Protein AF-A0A093EX57-F1 (afdb_monomer_lite)

Radius of gyration: 15.68 Å; chains: 1; bounding box: 37×17×46 Å

pLDDT: mean 92.08, std 8.83, range [59.91, 98.62]

Organism: Tyto alba (NCBI:txid56313)

Foldseek 3Di:
DVQVVVLVVLCVVQQPQQAPVVLVVLVVVVVVDPDDHVVSSVVSSVNNVVNNVCCVPCVVVVVVVVVVVVD

Structure (mmCIF, N/CA/C/O backbone):
data_AF-A0A093EX57-F1
#
_entry.id   AF-A0A093EX57-F1
#
loop_
_atom_site.group_PDB
_atom_site.id
_atom_site.type_symbol
_atom_site.label_atom_id
_atom_site.label_alt_id
_atom_site.label_comp_id
_atom_site.label_asym_id
_atom_site.label_entity_id
_atom_site.label_seq_id
_atom_site.pdbx_PDB_ins_code
_atom_site.Cartn_x
_atom_site.Cartn_y
_atom_site.Cartn_z
_atom_site.occupancy
_atom_site.B_iso_or_equiv
_atom_site.auth_seq_id
_atom_site.auth_comp_id
_atom_site.auth_asym_id
_atom_site.auth_atom_id
_atom_site.pdbx_PDB_model_num
ATOM 1 N N . GLU A 1 1 ? 1.119 8.806 -25.246 1.00 62.22 1 GLU A N 1
ATOM 2 C CA . GLU A 1 1 ? -0.068 8.110 -24.692 1.00 62.22 1 GLU A CA 1
ATOM 3 C C . GLU A 1 1 ? 0.276 6.896 -23.823 1.00 62.22 1 GLU A C 1
ATOM 5 O O . GLU A 1 1 ? -0.203 6.845 -22.698 1.00 62.22 1 GLU A O 1
ATOM 10 N N . ALA A 1 2 ? 1.148 5.973 -24.256 1.00 72.50 2 ALA A N 1
ATOM 11 C CA . ALA A 1 2 ? 1.470 4.744 -23.505 1.00 72.50 2 ALA A CA 1
ATOM 12 C C . ALA A 1 2 ? 1.973 4.958 -22.055 1.00 72.50 2 ALA A C 1
ATOM 14 O O . ALA A 1 2 ? 1.477 4.317 -21.136 1.00 72.50 2 ALA A O 1
ATOM 15 N N . LEU A 1 3 ? 2.893 5.903 -21.816 1.00 74.25 3 LEU A N 1
ATOM 16 C CA . LEU A 1 3 ? 3.394 6.205 -20.460 1.00 74.25 3 LEU A CA 1
ATOM 17 C C . LEU A 1 3 ? 2.297 6.732 -19.520 1.00 74.25 3 LEU A C 1
ATOM 19 O O . LEU A 1 3 ? 2.254 6.380 -18.344 1.00 74.25 3 LEU A O 1
ATOM 23 N N . PHE A 1 4 ? 1.382 7.550 -20.045 1.00 75.06 4 PHE A N 1
ATOM 24 C CA . PHE A 1 4 ? 0.248 8.068 -19.283 1.00 75.06 4 PHE A CA 1
ATOM 25 C C . PHE A 1 4 ? -0.743 6.949 -18.934 1.00 75.06 4 PHE A C 1
ATOM 27 O O . PHE A 1 4 ? -1.178 6.852 -17.787 1.00 75.06 4 PHE A O 1
ATOM 34 N N . MET A 1 5 ? -1.037 6.054 -19.880 1.00 85.31 5 MET A N 1
ATOM 35 C CA . MET A 1 5 ? -1.879 4.880 -19.623 1.00 85.31 5 MET A CA 1
ATOM 36 C C . MET A 1 5 ? -1.258 3.934 -18.587 1.00 85.31 5 MET A C 1
ATOM 38 O O . MET A 1 5 ? -1.963 3.490 -17.682 1.00 85.31 5 MET A O 1
ATOM 42 N N . ASN A 1 6 ? 0.061 3.717 -18.635 1.00 84.62 6 ASN A N 1
ATOM 43 C CA . ASN A 1 6 ? 0.777 2.941 -17.618 1.00 84.62 6 ASN A CA 1
ATOM 44 C C . ASN A 1 6 ? 0.652 3.572 -16.228 1.00 84.62 6 ASN A C 1
ATOM 46 O O . ASN A 1 6 ? 0.404 2.865 -15.257 1.00 84.62 6 ASN A O 1
ATOM 50 N N . SER A 1 7 ? 0.760 4.901 -16.127 1.00 86.62 7 SER A N 1
ATOM 51 C CA . SER A 1 7 ? 0.610 5.590 -14.840 1.00 86.62 7 SER A CA 1
ATOM 52 C C . SER A 1 7 ? -0.779 5.395 -14.220 1.00 86.62 7 SER A C 1
ATOM 54 O O . SER A 1 7 ? -0.881 5.139 -13.021 1.00 86.62 7 SER A O 1
ATOM 56 N N . LYS A 1 8 ? -1.845 5.441 -15.035 1.00 91.56 8 LYS A N 1
ATOM 57 C CA . LYS A 1 8 ? -3.219 5.183 -14.581 1.00 91.56 8 LYS A CA 1
ATOM 58 C C . LYS A 1 8 ? -3.417 3.740 -14.142 1.00 91.56 8 LYS A C 1
ATOM 60 O O . LYS A 1 8 ? -4.032 3.518 -13.105 1.00 91.56 8 LYS A O 1
ATOM 65 N N . LEU A 1 9 ? -2.887 2.784 -14.905 1.00 92.12 9 LEU A N 1
ATOM 66 C CA . LEU A 1 9 ? -2.972 1.370 -14.555 1.00 92.12 9 LEU A CA 1
ATOM 67 C C . LEU A 1 9 ? -2.267 1.097 -13.224 1.00 92.12 9 LEU A C 1
ATOM 69 O O . LEU A 1 9 ? -2.883 0.535 -12.328 1.00 92.12 9 LEU A O 1
ATOM 73 N N . ILE A 1 10 ? -1.017 1.554 -13.074 1.00 93.19 10 ILE A N 1
ATOM 74 C CA . ILE A 1 10 ? -0.238 1.389 -11.838 1.00 93.19 10 ILE A CA 1
ATOM 75 C C . ILE A 1 10 ? -0.990 1.997 -10.651 1.00 93.19 10 ILE A C 1
ATOM 77 O O . ILE A 1 10 ? -1.124 1.343 -9.623 1.00 93.19 10 ILE A O 1
ATOM 81 N N . SER A 1 11 ? -1.523 3.214 -10.791 1.00 92.69 11 SER A N 1
ATOM 82 C CA . SER A 1 11 ? -2.298 3.846 -9.719 1.00 92.69 11 SER A CA 1
ATOM 83 C C . SER A 1 11 ? -3.548 3.037 -9.368 1.00 92.69 11 SER A C 1
ATOM 85 O O . SER A 1 11 ? -3.741 2.711 -8.204 1.00 92.69 11 SER A O 1
ATOM 87 N N . GLY A 1 12 ? -4.368 2.673 -10.357 1.00 94.00 12 GLY A N 1
ATOM 88 C CA . GLY A 1 12 ? -5.648 2.005 -10.110 1.00 94.00 12 GLY A CA 1
ATOM 89 C C . GLY A 1 12 ? -5.510 0.609 -9.501 1.00 94.00 12 GLY A C 1
ATOM 90 O O . GLY A 1 12 ? -6.338 0.208 -8.693 1.00 94.00 12 GLY A O 1
ATOM 91 N N . VAL A 1 13 ? -4.452 -0.136 -9.839 1.00 94.50 13 VAL A N 1
ATOM 92 C CA . VAL A 1 13 ? -4.236 -1.469 -9.245 1.00 94.50 13 VAL A CA 1
ATOM 93 C C . VAL A 1 13 ? -3.577 -1.413 -7.866 1.00 94.50 13 VAL A C 1
ATOM 95 O O . VAL A 1 13 ? -3.678 -2.379 -7.117 1.00 94.50 13 VAL A O 1
ATOM 98 N N . THR A 1 14 ? -2.897 -0.312 -7.518 1.00 96.94 14 THR A N 1
ATOM 99 C CA . THR A 1 14 ? -2.154 -0.203 -6.247 1.00 96.94 14 THR A CA 1
ATOM 100 C C . THR A 1 14 ? -2.849 0.630 -5.176 1.00 96.94 14 THR A C 1
ATOM 102 O O . THR A 1 14 ? -2.532 0.463 -4.002 1.00 96.94 14 THR A O 1
ATOM 105 N N . GLU A 1 15 ? -3.810 1.489 -5.529 1.00 96.81 15 GLU A N 1
ATOM 106 C CA . GLU A 1 15 ? -4.397 2.464 -4.594 1.00 96.81 15 GLU A CA 1
ATOM 107 C C . GLU A 1 15 ? -5.101 1.840 -3.375 1.00 96.81 15 GLU A C 1
ATOM 109 O O . GLU A 1 15 ? -5.154 2.463 -2.315 1.00 96.81 15 GLU A O 1
ATOM 114 N N . PHE A 1 16 ? -5.589 0.601 -3.496 1.00 96.12 16 PHE A N 1
ATOM 115 C CA . PHE A 1 16 ? -6.314 -0.099 -2.429 1.00 96.12 16 PHE A CA 1
ATOM 116 C C . PHE A 1 16 ? -5.473 -1.121 -1.656 1.00 96.12 16 PHE A C 1
ATOM 118 O O . PHE A 1 16 ? -5.943 -1.638 -0.638 1.00 96.12 16 PHE A O 1
ATOM 125 N N . LEU A 1 17 ? -4.243 -1.402 -2.100 1.00 98.25 17 LEU A N 1
ATOM 126 C CA . LEU A 1 17 ? -3.354 -2.333 -1.405 1.00 98.25 17 LEU A CA 1
ATOM 127 C C . LEU A 1 17 ? -2.993 -1.759 -0.033 1.00 98.25 17 LEU A C 1
ATOM 129 O O . LEU A 1 17 ? -2.690 -0.567 0.099 1.00 98.25 17 LEU A O 1
ATOM 133 N N . ASN A 1 18 ? -3.066 -2.590 1.000 1.00 98.12 18 ASN A N 1
ATOM 134 C CA . ASN A 1 18 ? -2.988 -2.135 2.387 1.00 98.12 18 ASN A CA 1
ATOM 135 C C . ASN A 1 18 ? -2.391 -3.162 3.363 1.00 98.12 18 ASN A C 1
ATOM 137 O O . ASN A 1 18 ? -2.393 -2.927 4.573 1.00 98.12 18 ASN A O 1
ATOM 141 N N . THR A 1 19 ? -1.837 -4.265 2.861 1.00 98.25 19 THR A N 1
ATOM 142 C CA . THR A 1 19 ? -1.145 -5.285 3.660 1.00 98.25 19 THR A CA 1
ATOM 143 C C . THR A 1 19 ? 0.366 -5.297 3.406 1.00 98.25 19 THR A C 1
ATOM 145 O O . THR A 1 19 ? 0.851 -4.886 2.351 1.00 98.25 19 THR A O 1
ATOM 148 N N . GLU A 1 20 ? 1.136 -5.781 4.386 1.00 97.94 20 GLU A N 1
ATOM 149 C CA . GLU A 1 20 ? 2.598 -5.912 4.264 1.00 97.94 20 GLU A CA 1
ATOM 150 C C . GLU A 1 20 ? 3.003 -6.881 3.140 1.00 97.94 20 GLU A C 1
ATOM 152 O O . GLU A 1 20 ? 4.018 -6.678 2.470 1.00 97.94 20 GLU A O 1
ATOM 157 N N . ASP A 1 21 ? 2.201 -7.925 2.907 1.00 98.25 21 ASP A N 1
ATOM 158 C CA . ASP A 1 21 ? 2.446 -8.893 1.839 1.00 98.25 21 ASP A CA 1
ATOM 159 C C . ASP A 1 21 ? 2.244 -8.256 0.456 1.00 98.25 21 ASP A C 1
ATOM 161 O O . ASP A 1 21 ? 3.136 -8.364 -0.387 1.00 98.25 21 ASP A O 1
ATOM 165 N N . GLU A 1 22 ? 1.164 -7.493 0.250 1.00 98.31 22 GLU A N 1
ATOM 166 C CA . GLU A 1 22 ? 0.933 -6.739 -0.995 1.00 98.31 22 GLU A CA 1
ATOM 167 C C . GLU A 1 22 ? 2.031 -5.693 -1.245 1.00 98.31 22 GLU A C 1
ATOM 169 O O . GLU A 1 22 ? 2.509 -5.533 -2.371 1.00 98.31 22 GLU A O 1
ATOM 174 N N . LEU A 1 23 ? 2.486 -4.996 -0.197 1.00 98.19 23 LEU A N 1
ATOM 175 C CA . LEU A 1 23 ? 3.596 -4.046 -0.300 1.00 98.19 23 LEU A CA 1
ATOM 176 C C . LEU A 1 23 ? 4.894 -4.740 -0.734 1.00 98.19 23 LEU A C 1
ATOM 178 O O . LEU A 1 23 ? 5.649 -4.214 -1.563 1.00 98.19 23 LEU A O 1
ATOM 182 N N . ARG A 1 24 ? 5.173 -5.920 -0.173 1.00 98.19 24 ARG A N 1
ATOM 183 C CA . ARG A 1 24 ? 6.339 -6.727 -0.542 1.00 98.19 24 ARG A CA 1
ATOM 184 C C . ARG A 1 24 ? 6.242 -7.197 -1.990 1.00 98.19 24 ARG A C 1
ATOM 186 O O . ARG A 1 24 ? 7.232 -7.105 -2.717 1.00 98.19 24 ARG A O 1
ATOM 193 N N . GLU A 1 25 ? 5.075 -7.667 -2.415 1.00 97.62 25 GLU A N 1
ATOM 194 C CA . GLU A 1 25 ? 4.820 -8.083 -3.796 1.00 97.62 25 GLU A CA 1
ATOM 195 C C . GLU A 1 25 ? 5.004 -6.926 -4.780 1.00 97.62 25 GLU A C 1
ATOM 197 O O . GLU A 1 25 ? 5.732 -7.084 -5.762 1.00 97.62 25 GLU A O 1
ATOM 202 N N . LEU A 1 26 ? 4.473 -5.738 -4.475 1.00 96.75 26 LEU A N 1
ATOM 203 C CA . LEU A 1 26 ? 4.669 -4.537 -5.291 1.00 96.75 26 LEU A CA 1
ATOM 204 C C . LEU A 1 26 ? 6.157 -4.183 -5.431 1.00 96.75 26 LEU A C 1
ATOM 206 O O . LEU A 1 26 ? 6.648 -3.964 -6.542 1.00 96.75 26 LEU A O 1
ATOM 210 N N . LYS A 1 27 ? 6.908 -4.170 -4.322 1.00 96.38 27 LYS A N 1
ATOM 211 C CA . LYS A 1 27 ? 8.357 -3.898 -4.339 1.00 96.38 27 LYS A CA 1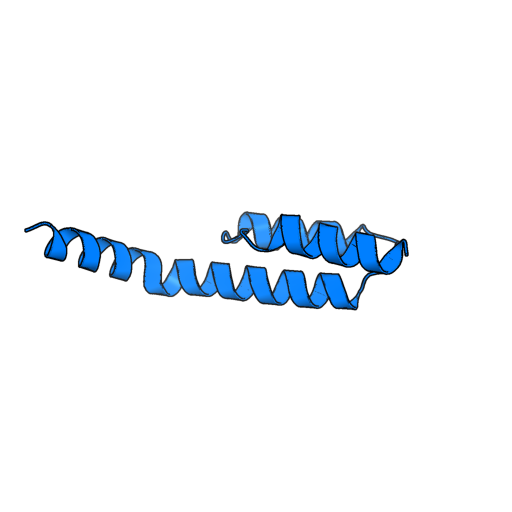
ATOM 212 C C . LYS A 1 27 ? 9.130 -4.938 -5.154 1.00 96.38 27 LYS A C 1
ATOM 214 O O . LYS A 1 27 ? 10.106 -4.584 -5.815 1.00 96.38 27 LYS A O 1
ATOM 219 N N . ASN A 1 28 ? 8.717 -6.203 -5.118 1.00 96.44 28 ASN A N 1
ATOM 220 C CA . ASN A 1 28 ? 9.337 -7.265 -5.908 1.00 96.44 28 ASN A CA 1
ATOM 221 C C . ASN A 1 28 ? 9.007 -7.139 -7.399 1.00 96.44 28 ASN A C 1
ATOM 223 O O . ASN A 1 28 ? 9.914 -7.247 -8.222 1.00 96.44 28 ASN A O 1
ATOM 227 N N . PHE A 1 29 ? 7.754 -6.833 -7.741 1.00 93.94 29 PHE A N 1
ATOM 228 C CA . PHE A 1 29 ? 7.330 -6.595 -9.119 1.00 93.94 29 PHE A CA 1
ATOM 229 C C . PHE A 1 29 ? 8.151 -5.476 -9.774 1.00 93.94 29 PHE A C 1
ATOM 231 O O . PHE A 1 29 ? 8.706 -5.670 -10.855 1.00 93.94 29 PHE A O 1
ATOM 238 N N . ILE A 1 30 ? 8.318 -4.344 -9.081 1.00 93.25 30 ILE A N 1
ATOM 239 C CA . ILE A 1 30 ? 9.098 -3.195 -9.570 1.00 93.25 30 ILE A CA 1
ATOM 240 C C . ILE A 1 30 ? 10.550 -3.580 -9.879 1.00 93.25 30 ILE A C 1
ATOM 242 O O . ILE A 1 30 ? 11.084 -3.155 -10.898 1.00 93.25 30 ILE A O 1
ATOM 246 N N . LYS A 1 31 ? 11.190 -4.406 -9.038 1.00 91.50 31 LYS A N 1
ATOM 247 C CA . LYS A 1 31 ? 12.573 -4.867 -9.271 1.00 91.50 31 LYS A CA 1
ATOM 248 C C . LYS A 1 31 ? 12.714 -5.702 -10.543 1.00 91.50 31 LYS A C 1
ATOM 250 O O . LYS A 1 31 ? 13.772 -5.678 -11.157 1.00 91.50 31 LYS A O 1
ATOM 255 N N . SER A 1 32 ? 11.673 -6.450 -10.906 1.00 88.62 32 SER A N 1
ATOM 256 C CA . SER A 1 32 ? 11.641 -7.279 -12.118 1.00 88.62 32 SER A CA 1
ATOM 257 C C . SER A 1 32 ? 11.154 -6.537 -13.365 1.00 88.62 32 SER A C 1
ATOM 259 O O . SER A 1 32 ? 11.158 -7.098 -14.456 1.00 88.62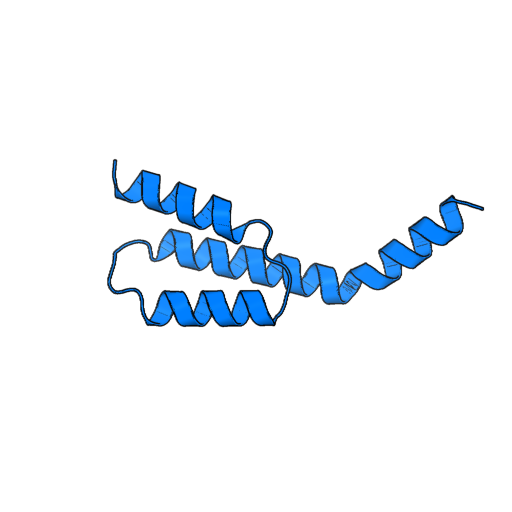 32 SER A O 1
ATOM 261 N N . TYR A 1 33 ? 10.700 -5.291 -13.215 1.00 85.94 33 TYR A N 1
ATOM 262 C CA . TYR A 1 33 ? 10.112 -4.524 -14.301 1.00 85.94 33 TYR A CA 1
ATOM 263 C C . TYR A 1 33 ? 11.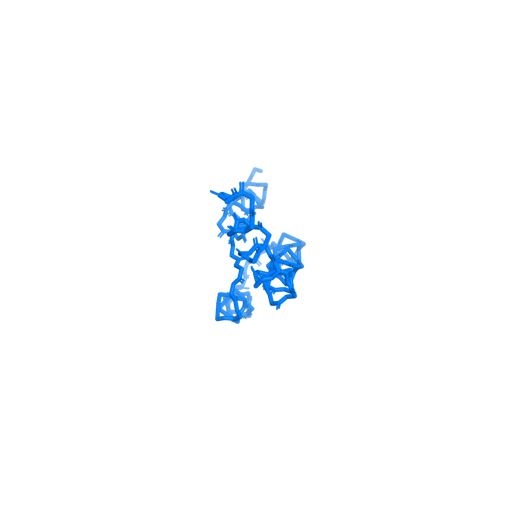183 -3.715 -15.043 1.00 85.94 33 TYR A C 1
ATOM 265 O O . TYR A 1 33 ? 11.696 -2.723 -14.534 1.00 85.94 33 TYR A O 1
ATOM 273 N N . GLU A 1 34 ? 11.484 -4.106 -16.282 1.00 79.69 34 GLU A N 1
ATOM 274 C CA . GLU A 1 34 ? 12.491 -3.446 -17.133 1.00 79.69 34 GLU A CA 1
ATOM 275 C C . GLU A 1 34 ? 11.931 -2.263 -17.959 1.00 79.69 34 GLU A C 1
ATOM 277 O O . GLU A 1 34 ? 12.612 -1.711 -18.822 1.00 79.69 34 GLU A O 1
ATOM 282 N N . GLY A 1 35 ? 10.680 -1.850 -17.720 1.00 75.31 35 GLY A N 1
ATOM 283 C CA . GLY A 1 35 ? 10.027 -0.757 -18.449 1.00 75.31 35 GLY A CA 1
ATOM 284 C C . GLY A 1 35 ? 10.150 0.624 -17.786 1.00 75.31 35 GLY A C 1
ATOM 285 O O . GLY A 1 35 ? 10.471 0.773 -16.609 1.00 75.31 35 GLY A O 1
ATOM 286 N N . GLY A 1 36 ? 9.801 1.679 -18.528 1.00 72.44 36 GLY A N 1
ATOM 287 C CA . GLY A 1 36 ? 9.702 3.037 -17.980 1.00 72.44 36 GLY A CA 1
ATOM 288 C C . GLY A 1 36 ? 8.393 3.262 -17.214 1.00 72.44 36 GLY A C 1
ATOM 289 O O . GLY A 1 36 ? 7.325 3.123 -17.801 1.00 72.44 36 GLY A O 1
ATOM 290 N N . ALA A 1 37 ? 8.468 3.608 -15.922 1.00 79.12 37 ALA A N 1
ATOM 291 C CA . ALA A 1 37 ? 7.381 4.195 -15.107 1.00 79.12 37 ALA A CA 1
ATOM 292 C C . ALA A 1 37 ? 7.846 4.564 -13.674 1.00 79.12 37 ALA A C 1
ATOM 294 O O . ALA A 1 37 ? 7.051 4.543 -12.734 1.00 79.12 37 ALA A O 1
ATOM 295 N N . ALA A 1 38 ? 9.131 4.887 -13.478 1.00 84.19 38 ALA A N 1
ATOM 296 C CA . ALA A 1 38 ? 9.744 5.002 -12.147 1.00 84.19 38 ALA A CA 1
ATOM 297 C C . ALA A 1 38 ? 8.978 5.932 -11.182 1.00 84.19 38 ALA A C 1
ATOM 299 O O . ALA A 1 38 ? 8.761 5.582 -10.025 1.00 84.19 38 ALA A O 1
ATOM 300 N N . ALA A 1 39 ? 8.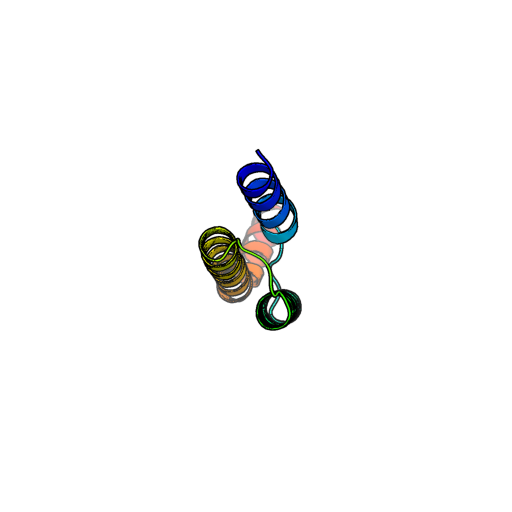493 7.079 -11.672 1.00 89.44 39 ALA A N 1
ATOM 301 C CA . ALA A 1 39 ? 7.720 8.021 -10.862 1.00 89.44 39 ALA A CA 1
ATOM 302 C C . ALA A 1 39 ? 6.366 7.449 -10.397 1.00 89.44 39 ALA A C 1
ATOM 304 O O . ALA A 1 39 ? 5.980 7.629 -9.243 1.00 89.44 39 ALA A O 1
ATOM 305 N N . SER A 1 40 ? 5.648 6.732 -11.271 1.00 91.44 40 SER A N 1
ATOM 306 C CA . SER A 1 40 ? 4.368 6.103 -10.918 1.00 91.44 40 SER A CA 1
ATOM 307 C C . SER A 1 40 ? 4.558 4.978 -9.907 1.00 91.44 40 SER A C 1
ATOM 309 O O . SER A 1 40 ? 3.758 4.855 -8.986 1.00 91.44 40 SER A O 1
ATOM 311 N N . PHE A 1 41 ? 5.641 4.207 -10.029 1.00 94.31 41 PHE A N 1
ATOM 312 C CA . PHE A 1 41 ? 5.976 3.178 -9.049 1.00 94.31 41 PHE A CA 1
ATOM 313 C C . PHE A 1 41 ? 6.386 3.748 -7.693 1.00 94.31 41 PHE A C 1
ATOM 315 O O . PHE A 1 41 ? 5.940 3.216 -6.681 1.00 94.31 41 PHE A O 1
ATOM 322 N N . SER A 1 42 ? 7.161 4.838 -7.649 1.00 94.81 42 SER A N 1
ATOM 323 C CA . SER A 1 42 ? 7.479 5.516 -6.380 1.00 94.81 42 SER A CA 1
ATOM 324 C C . SER A 1 42 ? 6.201 5.928 -5.655 1.00 94.81 42 SER A C 1
ATOM 326 O O . SER A 1 42 ? 5.983 5.550 -4.507 1.00 94.81 42 SER A O 1
ATOM 328 N N . ARG A 1 43 ? 5.292 6.602 -6.373 1.00 95.69 43 ARG A N 1
ATOM 329 C CA . ARG A 1 43 ? 4.005 7.038 -5.819 1.00 95.69 43 ARG A CA 1
ATOM 330 C C . ARG A 1 43 ? 3.142 5.864 -5.353 1.00 95.69 43 ARG A C 1
ATOM 332 O O . ARG A 1 43 ? 2.502 5.956 -4.306 1.00 95.69 43 ARG A O 1
ATOM 339 N N . ALA A 1 44 ? 3.107 4.778 -6.124 1.00 96.81 44 ALA A N 1
ATOM 340 C CA . ALA A 1 44 ? 2.385 3.571 -5.745 1.00 96.81 44 ALA A CA 1
ATOM 341 C C . ALA A 1 44 ? 2.935 2.995 -4.435 1.00 96.81 44 ALA A C 1
ATOM 343 O O . ALA A 1 44 ? 2.172 2.783 -3.500 1.00 96.81 44 ALA A O 1
ATOM 344 N N . VAL A 1 45 ? 4.257 2.831 -4.319 1.00 97.94 45 VAL A N 1
ATOM 345 C CA . VAL A 1 45 ? 4.897 2.335 -3.091 1.00 97.94 45 VAL A CA 1
ATOM 346 C C . VAL A 1 45 ? 4.589 3.242 -1.901 1.00 97.94 45 VAL A C 1
ATOM 348 O O . VAL A 1 45 ? 4.171 2.738 -0.864 1.00 97.94 45 VAL A O 1
ATOM 351 N N . GLU A 1 46 ? 4.718 4.560 -2.048 1.00 98.12 46 GLU A N 1
ATOM 352 C CA . GLU A 1 46 ? 4.395 5.525 -0.987 1.00 98.12 46 GLU A CA 1
ATOM 353 C C . GLU A 1 46 ? 2.936 5.409 -0.517 1.00 98.12 46 GLU A C 1
ATOM 355 O O . GLU A 1 46 ? 2.662 5.453 0.686 1.00 98.12 46 GLU A O 1
ATOM 360 N N . THR A 1 47 ? 2.006 5.224 -1.460 1.00 98.19 47 THR A N 1
ATOM 361 C CA . THR A 1 47 ? 0.571 5.063 -1.178 1.00 98.19 47 THR A CA 1
ATOM 362 C C . THR A 1 47 ? 0.310 3.773 -0.406 1.00 98.19 47 THR A C 1
ATOM 364 O O . THR A 1 47 ? -0.308 3.808 0.658 1.00 98.19 47 THR A O 1
ATOM 367 N N . VAL A 1 48 ? 0.837 2.642 -0.883 1.00 98.50 48 VAL A N 1
ATOM 368 C CA . VAL A 1 48 ? 0.659 1.344 -0.215 1.00 98.50 48 VAL A CA 1
ATOM 369 C C . VAL A 1 48 ? 1.312 1.347 1.167 1.00 98.50 48 VAL A C 1
ATOM 371 O O . VAL A 1 48 ? 0.713 0.886 2.133 1.00 98.50 48 VAL A O 1
ATOM 374 N N . GLU A 1 49 ? 2.498 1.940 1.315 1.00 98.56 49 GLU A N 1
ATOM 375 C CA . GLU A 1 49 ? 3.137 2.102 2.623 1.00 98.56 49 GLU A CA 1
ATOM 376 C C . GLU A 1 49 ? 2.295 2.942 3.591 1.00 98.56 49 GLU A C 1
ATOM 378 O O . GLU A 1 49 ? 2.216 2.626 4.781 1.00 98.56 49 GLU A O 1
ATOM 383 N N . ALA A 1 50 ? 1.661 4.015 3.108 1.00 98.44 50 ALA A N 1
ATOM 384 C CA . ALA A 1 50 ? 0.755 4.818 3.920 1.00 98.44 50 ALA A CA 1
ATOM 385 C C . ALA A 1 50 ? -0.477 4.010 4.355 1.00 98.44 50 ALA A C 1
ATOM 387 O O . ALA A 1 50 ? -0.824 4.037 5.538 1.00 98.44 50 ALA A O 1
ATOM 388 N N . ASN A 1 51 ? -1.072 3.239 3.443 1.00 98.44 51 ASN A N 1
ATOM 389 C CA . ASN A 1 51 ? -2.215 2.374 3.729 1.00 98.44 51 ASN A CA 1
ATOM 390 C C . ASN A 1 51 ? -1.873 1.294 4.767 1.00 98.44 51 ASN A C 1
ATOM 392 O O . ASN A 1 51 ? -2.608 1.122 5.740 1.00 98.44 51 ASN A O 1
ATOM 396 N N . VAL A 1 52 ? -0.731 0.619 4.608 1.00 98.62 52 VAL A N 1
ATOM 397 C CA . VAL A 1 52 ? -0.226 -0.397 5.548 1.00 98.62 52 VAL A CA 1
ATOM 398 C C . VAL A 1 52 ? -0.002 0.199 6.935 1.00 98.62 52 VAL A C 1
ATOM 400 O O . VAL A 1 52 ? -0.459 -0.357 7.939 1.00 98.62 52 VAL A O 1
ATOM 403 N N . ARG A 1 53 ? 0.661 1.362 7.012 1.00 98.50 53 ARG A N 1
ATOM 404 C CA . ARG A 1 53 ? 0.868 2.064 8.288 1.00 98.50 53 ARG A CA 1
ATOM 405 C C . ARG A 1 53 ? -0.459 2.429 8.939 1.00 98.50 53 ARG A C 1
ATOM 407 O 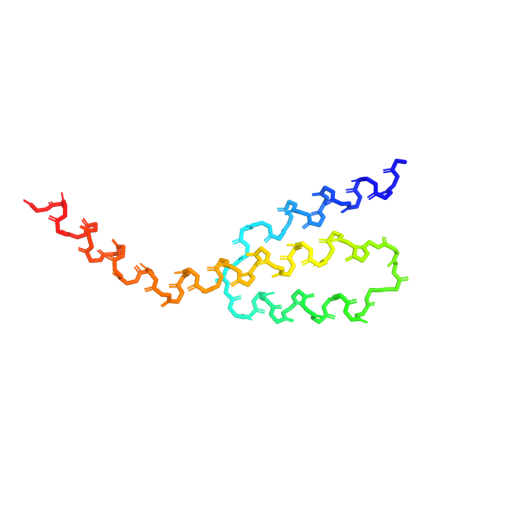O . ARG A 1 53 ? -0.619 2.213 10.138 1.00 98.50 53 ARG A O 1
ATOM 414 N N . TRP A 1 54 ? -1.404 2.950 8.163 1.00 98.44 54 TRP A N 1
ATOM 415 C CA . TRP A 1 54 ? -2.715 3.322 8.677 1.00 98.44 54 TRP A CA 1
ATOM 416 C C . TRP A 1 54 ? -3.481 2.103 9.208 1.00 98.44 54 TRP A C 1
ATOM 418 O O . TRP A 1 54 ? -3.968 2.143 10.336 1.00 98.44 54 TRP A O 1
ATOM 428 N N . GLN A 1 55 ? -3.510 0.993 8.460 1.00 97.94 55 GLN A N 1
ATOM 429 C CA . GLN A 1 55 ? -4.117 -0.266 8.910 1.00 97.94 55 GLN A CA 1
ATOM 430 C C . GLN A 1 55 ? -3.494 -0.739 10.224 1.00 97.94 55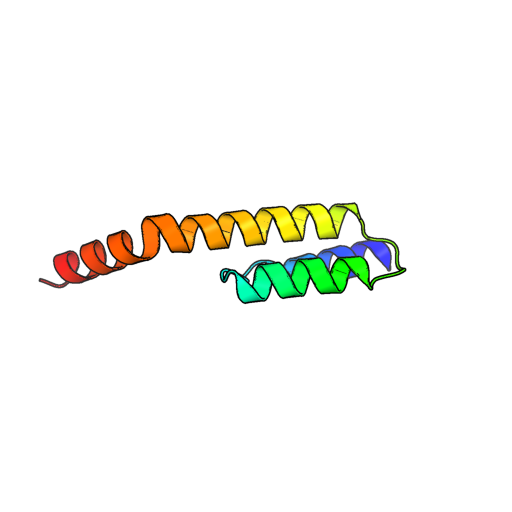 GLN A C 1
ATOM 432 O O . GLN A 1 55 ? -4.206 -1.040 11.180 1.00 97.94 55 GLN A O 1
ATOM 437 N N . ARG A 1 56 ? -2.163 -0.766 10.309 1.00 97.00 56 ARG A N 1
ATOM 438 C CA . ARG A 1 56 ? -1.458 -1.211 11.515 1.00 97.00 56 ARG A CA 1
ATOM 439 C C . ARG A 1 56 ? -1.766 -0.345 12.739 1.00 97.00 56 ARG A C 1
ATOM 441 O O . ARG A 1 56 ? -1.869 -0.885 13.836 1.00 97.00 56 ARG A O 1
ATOM 448 N N . LEU A 1 57 ? -1.857 0.973 12.564 1.00 98.06 57 LEU A N 1
ATOM 449 C CA . LEU A 1 57 ? -2.020 1.917 13.672 1.00 98.06 57 LEU A CA 1
ATOM 450 C C . LEU A 1 57 ? -3.477 2.076 14.114 1.00 98.06 57 LEU A C 1
ATOM 452 O O . LEU A 1 57 ? -3.729 2.166 15.311 1.00 98.06 57 LEU A O 1
ATOM 456 N N . TYR A 1 58 ? -4.424 2.095 13.174 1.00 98.06 58 TYR A N 1
ATOM 457 C CA . TYR A 1 58 ? -5.780 2.588 13.439 1.00 98.06 58 TYR A CA 1
ATOM 458 C C . TYR A 1 58 ? -6.889 1.559 13.225 1.00 98.06 58 TYR A C 1
ATOM 460 O O . TYR A 1 58 ? -8.026 1.818 13.612 1.00 98.06 58 TYR A O 1
ATOM 468 N N . LYS A 1 59 ? -6.602 0.384 12.647 1.00 97.25 59 LYS A N 1
ATOM 469 C CA . LYS A 1 59 ? -7.636 -0.632 12.383 1.00 97.25 59 LYS A CA 1
ATOM 470 C C . LYS A 1 59 ? -8.375 -1.039 13.655 1.00 97.25 59 LYS A C 1
ATOM 472 O O . LYS A 1 59 ? -9.601 -1.016 13.677 1.00 97.25 59 LYS A O 1
ATOM 477 N N . GLU A 1 60 ? -7.645 -1.401 14.708 1.00 97.31 60 GLU A N 1
ATOM 478 C CA . GLU A 1 60 ? -8.272 -1.846 15.956 1.00 97.31 60 GLU A CA 1
ATOM 479 C C . GLU A 1 60 ? -9.049 -0.708 16.625 1.00 97.31 60 GLU A C 1
ATOM 481 O O . GLU A 1 60 ? -10.191 -0.904 17.030 1.00 97.31 60 GLU A O 1
ATOM 486 N N . GLU A 1 61 ? -8.480 0.499 16.669 1.00 97.44 61 GLU A N 1
ATOM 487 C CA . GLU A 1 61 ? -9.157 1.684 17.205 1.00 97.44 61 GLU A CA 1
ATOM 488 C C . GLU A 1 61 ? -10.476 1.966 16.471 1.00 97.44 61 GLU A C 1
ATOM 490 O O . GLU A 1 61 ? -11.508 2.163 17.116 1.00 97.44 61 GLU A O 1
ATOM 495 N N . LEU A 1 62 ? -10.475 1.892 15.135 1.00 97.19 62 LEU A N 1
ATOM 496 C CA . LEU A 1 62 ? -11.678 2.041 14.319 1.00 97.19 62 LEU A CA 1
ATOM 497 C C . LEU A 1 62 ? -12.734 0.985 14.670 1.00 97.19 62 LEU A C 1
ATOM 499 O O . LEU A 1 62 ? -13.902 1.327 14.856 1.00 97.19 62 LEU A O 1
ATOM 503 N N . PHE A 1 63 ? -12.349 -0.291 14.782 1.00 96.62 63 PHE A N 1
ATOM 504 C CA . PHE A 1 63 ? -13.290 -1.356 15.147 1.00 96.62 63 PHE A CA 1
ATOM 505 C C . PHE A 1 63 ? -13.868 -1.157 16.549 1.00 96.62 63 PHE A C 1
ATOM 507 O O . PHE A 1 63 ? -15.058 -1.399 16.762 1.00 96.62 63 PHE A O 1
ATOM 514 N N . GLN A 1 64 ? -13.059 -0.697 17.502 1.00 96.81 64 GLN A N 1
ATOM 515 C CA . GLN A 1 64 ? -13.533 -0.399 18.851 1.00 96.81 64 GLN A CA 1
ATOM 516 C C . GLN A 1 64 ? -14.479 0.801 18.877 1.00 96.81 64 GLN A C 1
ATOM 518 O O . GLN A 1 64 ? -15.493 0.759 19.577 1.00 96.81 64 GLN A O 1
ATOM 523 N N . TRP A 1 65 ? -14.191 1.847 18.102 1.00 96.94 65 TRP A N 1
ATOM 524 C CA . TRP A 1 65 ? -15.089 2.987 17.943 1.00 96.94 65 TRP A CA 1
ATOM 525 C C . TRP A 1 65 ? -16.438 2.554 17.350 1.00 96.94 65 TRP A C 1
ATOM 527 O O . TRP A 1 65 ? -17.474 2.803 17.963 1.00 96.94 65 TRP A O 1
ATOM 537 N N . LEU A 1 66 ? -16.427 1.799 16.245 1.00 96.69 66 LEU A N 1
ATOM 538 C CA . LEU A 1 66 ? -17.644 1.294 15.597 1.00 96.69 66 LEU A CA 1
ATOM 539 C C . LEU A 1 66 ? -18.507 0.445 16.540 1.00 96.69 66 LEU A C 1
ATOM 541 O O . LEU A 1 66 ? -19.724 0.610 16.573 1.00 96.69 66 LEU A O 1
ATOM 545 N N . ARG A 1 67 ? -17.889 -0.442 17.332 1.00 95.19 67 ARG A N 1
ATOM 546 C CA . ARG A 1 67 ? -18.605 -1.277 18.314 1.00 95.19 67 ARG A CA 1
ATOM 547 C C . ARG A 1 67 ? -19.317 -0.443 19.377 1.00 95.19 67 ARG A C 1
ATOM 549 O O . ARG A 1 67 ? -20.441 -0.774 19.730 1.00 95.19 67 ARG A O 1
ATOM 556 N N . LYS A 1 68 ? -18.679 0.625 19.864 1.00 94.25 68 LYS A N 1
ATOM 557 C CA . LYS A 1 68 ? -19.268 1.540 20.856 1.00 94.25 68 LYS A CA 1
ATOM 558 C C . LYS A 1 68 ? -20.383 2.405 20.274 1.00 94.25 68 LYS A C 1
ATOM 560 O O . LYS A 1 68 ? -21.279 2.787 21.005 1.00 94.25 68 LYS A O 1
ATOM 565 N N . SER A 1 69 ? -20.324 2.744 18.988 1.00 88.12 69 SER A N 1
ATOM 566 C CA . SER A 1 69 ? -21.349 3.571 18.337 1.00 88.12 69 SER A CA 1
ATOM 567 C C . SER A 1 69 ? -22.633 2.812 17.987 1.00 88.12 69 SER A C 1
ATOM 569 O O . SER A 1 69 ? -23.631 3.440 17.648 1.00 88.12 69 SER A O 1
ATOM 571 N N . LEU A 1 70 ? -22.606 1.477 18.032 1.00 81.38 70 LEU A N 1
ATOM 572 C CA . LEU A 1 70 ? -23.760 0.606 17.775 1.00 81.38 70 LEU A CA 1
ATOM 573 C C . LEU A 1 70 ? -24.556 0.260 19.047 1.00 81.38 70 LEU A C 1
ATOM 575 O O . LEU A 1 70 ? -25.586 -0.406 18.950 1.00 81.38 70 LEU A O 1
ATOM 579 N N . THR A 1 71 ? -24.066 0.682 20.214 1.00 59.91 71 THR A N 1
ATOM 580 C CA . THR A 1 71 ? -24.702 0.541 21.534 1.00 59.91 71 THR A CA 1
ATOM 581 C C . THR A 1 71 ? -25.181 1.888 22.033 1.00 59.91 71 THR A C 1
ATOM 583 O O . THR A 1 71 ? -26.317 1.946 22.547 1.00 59.91 71 THR A O 1
#

Secondary structure (DSSP, 8-state):
-HHHHHHHHHHHHHTT--SHHHHHHHHHHHHH--SS-HHHHHHHHHHHHHHHHHHHHHHHHHHHHHHHHT-

Sequence (71 aa):
EALFMNSKLISGVTEFLNTEDELRELKNFIKSYEGGAAASFSRAVETVEANVRWQRLYKEELFQWLRKSLT